Protein AF-A0A662Q0R6-F1 (afdb_monomer_lite)

Foldseek 3Di:
DQDPVLLVLLLVVCVVPPPDDLVRSCVVVVHDSVSSVVSQVVCVVVVNDDPPPDPDDDDD

Structure (mmCIF, N/CA/C/O backbone):
data_AF-A0A662Q0R6-F1
#
_entry.id   AF-A0A662Q0R6-F1
#
loop_
_atom_site.group_PDB
_atom_site.id
_atom_site.type_symbol
_atom_site.label_atom_id
_atom_site.label_alt_id
_atom_site.label_comp_id
_atom_site.label_asym_id
_atom_site.label_entity_id
_atom_site.label_seq_id
_atom_site.pdbx_PDB_ins_code
_atom_site.Cartn_x
_atom_site.Cartn_y
_atom_site.Cartn_z
_atom_site.occupancy
_atom_site.B_iso_or_equiv
_atom_site.auth_seq_id
_atom_site.auth_comp_id
_atom_site.auth_asym_id
_atom_site.auth_atom_id
_atom_site.pdbx_PDB_model_num
ATOM 1 N N . MET A 1 1 ? 13.054 0.771 -6.667 1.00 57.72 1 MET A N 1
ATOM 2 C CA . MET A 1 1 ? 12.684 2.084 -6.095 1.00 57.72 1 MET A CA 1
ATOM 3 C C . MET A 1 1 ? 11.219 2.306 -6.434 1.00 57.72 1 MET A C 1
ATOM 5 O O . MET A 1 1 ? 10.903 2.370 -7.617 1.00 57.72 1 MET A O 1
ATOM 9 N N . VAL A 1 2 ? 10.320 2.301 -5.446 1.00 68.56 2 VAL A N 1
ATOM 10 C CA . VAL A 1 2 ? 8.883 2.492 -5.704 1.00 68.56 2 VAL A CA 1
ATOM 11 C C . VAL A 1 2 ? 8.660 3.928 -6.178 1.00 68.56 2 VAL A C 1
ATOM 13 O O . VAL A 1 2 ? 9.111 4.877 -5.539 1.00 68.56 2 VAL A O 1
ATOM 16 N N . SER A 1 3 ? 7.997 4.098 -7.322 1.00 79.94 3 SER A N 1
ATOM 17 C CA . SER A 1 3 ? 7.721 5.429 -7.869 1.00 79.94 3 SER A CA 1
ATOM 18 C C . SER A 1 3 ? 6.689 6.161 -7.007 1.00 79.94 3 SER A C 1
ATOM 20 O O . SER A 1 3 ? 5.713 5.558 -6.564 1.00 79.94 3 SER A O 1
ATOM 22 N N . GLN A 1 4 ? 6.834 7.482 -6.835 1.00 81.69 4 GLN A N 1
ATOM 23 C CA . GLN A 1 4 ? 5.848 8.304 -6.106 1.00 81.69 4 GLN A CA 1
ATOM 24 C C . GLN A 1 4 ? 4.421 8.132 -6.654 1.00 81.69 4 GLN A C 1
ATOM 26 O O . GLN A 1 4 ? 3.452 8.136 -5.900 1.00 81.69 4 GLN A O 1
ATOM 31 N N . ARG A 1 5 ? 4.295 7.898 -7.967 1.00 85.75 5 ARG A N 1
ATOM 32 C CA . ARG A 1 5 ? 3.021 7.584 -8.624 1.00 85.75 5 ARG A CA 1
ATOM 33 C C . ARG A 1 5 ? 2.375 6.309 -8.072 1.00 85.75 5 ARG A C 1
ATOM 35 O O . ARG A 1 5 ? 1.175 6.305 -7.829 1.00 85.75 5 ARG A O 1
ATOM 42 N N . THR A 1 6 ? 3.158 5.259 -7.835 1.00 85.19 6 THR A N 1
ATOM 43 C CA . THR A 1 6 ? 2.686 3.986 -7.272 1.00 85.19 6 THR A CA 1
ATOM 44 C C . THR A 1 6 ? 2.181 4.179 -5.845 1.00 85.19 6 THR A C 1
ATOM 46 O O . THR A 1 6 ? 1.072 3.7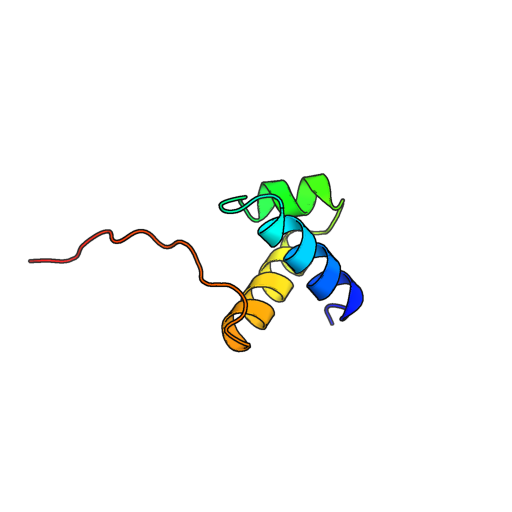52 -5.539 1.00 85.19 6 THR A O 1
ATOM 49 N N . LYS A 1 7 ? 2.926 4.918 -5.007 1.00 86.75 7 LYS A N 1
ATOM 50 C CA . LYS A 1 7 ? 2.476 5.297 -3.655 1.00 86.75 7 L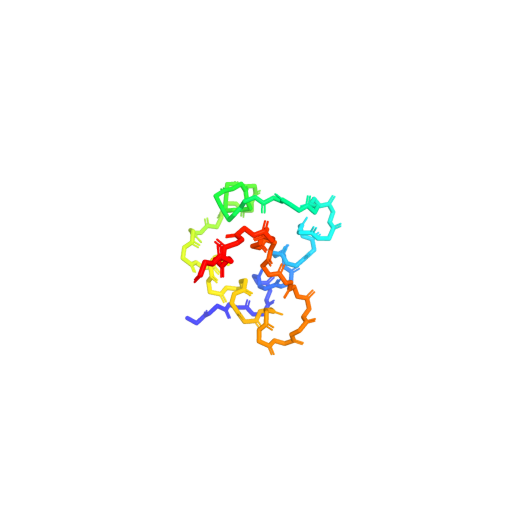YS A CA 1
ATOM 51 C C . LYS A 1 7 ? 1.133 6.026 -3.684 1.00 86.75 7 LYS A C 1
ATOM 53 O O . LYS A 1 7 ? 0.222 5.657 -2.955 1.00 86.75 7 LYS A O 1
ATOM 58 N N . GLN A 1 8 ? 0.990 7.025 -4.556 1.00 88.75 8 GLN A N 1
ATOM 59 C CA . GLN A 1 8 ? -0.250 7.795 -4.696 1.00 88.75 8 GLN A CA 1
ATOM 60 C C . GLN A 1 8 ? -1.425 6.938 -5.188 1.00 88.75 8 GLN A C 1
ATOM 62 O O . GLN A 1 8 ? -2.555 7.131 -4.744 1.00 88.75 8 GLN A O 1
ATOM 67 N N . MET A 1 9 ? -1.187 5.981 -6.090 1.00 88.75 9 MET A N 1
ATOM 68 C CA . MET A 1 9 ? -2.228 5.054 -6.550 1.00 88.75 9 MET A CA 1
ATOM 69 C C . MET A 1 9 ? -2.686 4.116 -5.431 1.00 88.75 9 MET A C 1
ATOM 71 O O . MET A 1 9 ? -3.889 3.965 -5.229 1.00 88.75 9 MET A O 1
ATOM 75 N N . VAL A 1 10 ? -1.739 3.544 -4.683 1.00 88.25 10 VAL A N 1
ATOM 76 C CA . VAL A 1 10 ? -2.012 2.683 -3.524 1.00 88.25 10 VAL A CA 1
ATOM 77 C C . VAL A 1 10 ? -2.774 3.459 -2.448 1.00 88.25 10 VAL A C 1
ATOM 79 O O . VAL A 1 10 ? -3.834 3.015 -2.019 1.00 88.25 10 VAL A O 1
ATOM 82 N N . LEU A 1 11 ? -2.316 4.663 -2.093 1.00 87.50 11 LEU A N 1
ATOM 83 C CA . LEU A 1 11 ? -2.984 5.528 -1.119 1.00 87.50 11 LEU A CA 1
ATOM 84 C C . LEU A 1 11 ? -4.426 5.859 -1.534 1.00 87.50 11 LEU A C 1
ATOM 86 O O . LEU A 1 11 ? -5.353 5.673 -0.751 1.00 87.50 11 LEU A O 1
ATOM 90 N N . ASN A 1 12 ? -4.637 6.292 -2.781 1.00 90.44 12 ASN A N 1
ATOM 91 C CA . ASN A 1 12 ? -5.978 6.595 -3.292 1.00 90.44 12 ASN A CA 1
ATOM 92 C C . ASN A 1 12 ? -6.901 5.371 -3.292 1.00 90.44 12 ASN A C 1
ATOM 94 O O . ASN A 1 12 ? -8.107 5.515 -3.084 1.00 90.44 12 ASN A O 1
ATOM 98 N N . TYR A 1 13 ? -6.358 4.179 -3.543 1.00 90.06 13 TYR A N 1
ATOM 99 C CA . TYR A 1 13 ? -7.130 2.944 -3.495 1.00 90.06 13 TYR A CA 1
ATOM 100 C C . TYR A 1 13 ? -7.559 2.614 -2.062 1.00 90.06 13 TYR A C 1
ATOM 102 O O . TYR A 1 13 ? -8.737 2.365 -1.829 1.00 90.06 13 TYR A O 1
ATOM 110 N N . ILE A 1 14 ? -6.640 2.694 -1.095 1.00 86.56 14 ILE A N 1
ATOM 111 C CA . ILE A 1 14 ? -6.916 2.434 0.329 1.00 86.56 14 ILE A CA 1
ATOM 112 C C . ILE A 1 14 ? -7.948 3.420 0.883 1.00 86.56 14 ILE A C 1
ATOM 114 O O . ILE A 1 14 ? -8.842 3.016 1.618 1.00 86.56 14 ILE A O 1
ATOM 118 N N . ILE A 1 15 ? -7.876 4.698 0.492 1.00 86.56 15 ILE A N 1
ATOM 119 C CA . ILE A 1 15 ? -8.862 5.716 0.893 1.00 86.56 15 ILE A CA 1
ATOM 120 C C . ILE A 1 15 ? -10.273 5.348 0.408 1.00 86.56 15 ILE A C 1
ATOM 122 O O . ILE A 1 15 ? -11.248 5.555 1.127 1.00 86.56 15 ILE A O 1
ATOM 126 N N . LYS A 1 16 ? -10.397 4.800 -0.807 1.00 89.12 16 LYS A N 1
ATOM 127 C CA . LYS A 1 16 ? -11.686 4.365 -1.373 1.00 89.12 16 LYS A CA 1
ATOM 128 C C . LYS A 1 16 ? -12.151 3.014 -0.830 1.00 89.12 16 LYS A C 1
ATOM 130 O O . LYS A 1 16 ? -13.353 2.769 -0.776 1.00 89.12 16 LYS A O 1
ATOM 135 N N . HIS A 1 17 ? -11.212 2.155 -0.444 1.00 86.69 17 HIS A N 1
ATOM 136 C CA . HIS A 1 17 ? -11.454 0.792 0.018 1.00 86.69 17 HIS A CA 1
ATOM 137 C C . HIS A 1 17 ? -10.710 0.533 1.340 1.00 86.69 17 HIS A C 1
ATOM 139 O O . HIS A 1 17 ? -9.714 -0.206 1.358 1.00 86.69 17 HIS A O 1
ATOM 145 N N . PRO A 1 18 ? -11.164 1.140 2.454 1.00 81.44 18 PRO A N 1
ATOM 146 C CA . PRO A 1 18 ? -10.523 0.962 3.750 1.00 81.44 18 PRO A CA 1
ATOM 147 C C . PRO A 1 18 ? -10.591 -0.508 4.183 1.00 81.44 18 PRO A C 1
ATOM 149 O O . PRO A 1 18 ? -11.632 -1.149 4.060 1.00 81.44 18 PRO A O 1
ATOM 152 N N . GLY A 1 19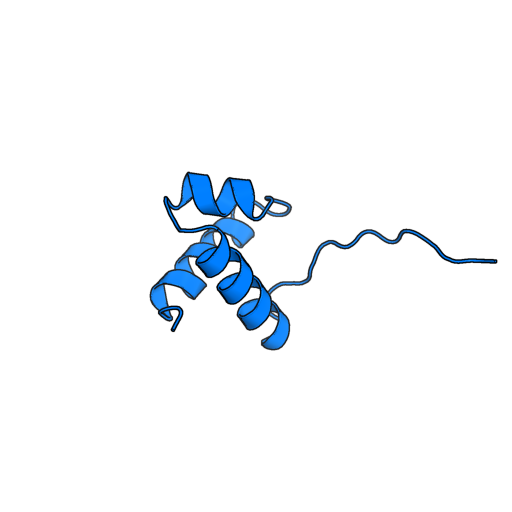 ? -9.475 -1.043 4.685 1.00 80.94 19 GLY A N 1
ATOM 153 C CA . GLY A 1 19 ? -9.371 -2.444 5.114 1.00 80.94 19 GLY A CA 1
ATOM 154 C C . GLY A 1 19 ? -9.052 -3.450 4.002 1.00 80.94 19 GLY A C 1
ATOM 155 O O . GLY A 1 19 ? -9.054 -4.647 4.270 1.00 80.94 19 GLY A O 1
ATOM 156 N N . SER A 1 20 ? -8.760 -2.989 2.780 1.00 86.25 20 SER A N 1
ATOM 157 C CA . SER A 1 20 ? -8.269 -3.867 1.708 1.00 86.25 20 SER A CA 1
ATOM 158 C C . SER A 1 20 ? -6.928 -4.496 2.072 1.00 86.25 20 SER A C 1
ATOM 160 O O . SER A 1 20 ? -6.034 -3.817 2.581 1.00 86.25 20 SER A O 1
ATOM 162 N N . SER A 1 21 ? -6.762 -5.770 1.730 1.00 86.31 21 SER A N 1
ATOM 163 C CA . SER A 1 21 ? -5.488 -6.473 1.882 1.00 86.31 21 SER A CA 1
ATOM 164 C C . SER A 1 21 ? -4.492 -6.041 0.803 1.00 86.31 21 SER A C 1
ATOM 166 O O . SER A 1 21 ? -4.872 -5.698 -0.319 1.00 86.31 21 SER A O 1
ATOM 168 N N . ASP A 1 22 ? -3.200 -6.135 1.096 1.00 86.75 22 ASP A N 1
ATOM 169 C CA . ASP A 1 22 ? -2.104 -5.928 0.139 1.00 86.75 22 ASP A CA 1
ATOM 170 C C . ASP A 1 22 ? -2.274 -6.738 -1.163 1.00 86.75 22 ASP A C 1
ATOM 172 O O . ASP A 1 22 ? -2.065 -6.210 -2.256 1.00 86.75 22 ASP A O 1
ATOM 176 N N . VAL A 1 23 ? -2.749 -7.984 -1.069 1.00 88.56 23 VAL A N 1
ATOM 177 C CA . VAL A 1 23 ? -3.070 -8.844 -2.221 1.00 88.56 23 VAL A CA 1
ATOM 178 C C . VAL A 1 23 ? -4.193 -8.260 -3.085 1.00 88.56 23 VAL A C 1
ATOM 180 O O . VAL A 1 23 ? -4.130 -8.330 -4.314 1.00 88.56 23 VAL A O 1
ATOM 183 N N . GLU A 1 24 ? -5.237 -7.704 -2.468 1.00 88.75 24 GLU A N 1
ATOM 184 C CA . GLU A 1 24 ? -6.375 -7.117 -3.186 1.00 88.75 24 GLU A CA 1
ATOM 185 C C . GLU A 1 24 ? -5.954 -5.841 -3.905 1.00 88.75 24 GLU A C 1
ATOM 187 O O . GLU A 1 24 ? -6.275 -5.661 -5.078 1.00 88.75 24 GLU A O 1
ATOM 192 N N . ILE A 1 25 ? -5.159 -5.005 -3.235 1.00 89.62 25 ILE A N 1
ATOM 193 C CA . ILE A 1 25 ? -4.590 -3.782 -3.801 1.00 89.62 25 ILE A CA 1
ATOM 194 C C . ILE A 1 25 ? -3.673 -4.123 -4.984 1.00 89.62 25 ILE A C 1
ATOM 196 O O . ILE A 1 25 ? -3.788 -3.517 -6.050 1.00 89.62 25 ILE A O 1
ATOM 200 N N . ALA A 1 26 ? -2.799 -5.122 -4.831 1.00 91.06 26 ALA A N 1
ATOM 201 C CA . ALA A 1 26 ? -1.899 -5.580 -5.888 1.00 91.06 26 ALA A CA 1
ATOM 202 C C . ALA A 1 26 ? -2.668 -6.078 -7.118 1.00 91.06 26 ALA A C 1
ATOM 204 O O . ALA A 1 26 ? -2.359 -5.681 -8.241 1.00 91.06 26 ALA A O 1
ATOM 205 N N . LYS A 1 27 ? -3.720 -6.881 -6.915 1.00 91.88 27 LYS A N 1
ATOM 206 C CA . LYS A 1 27 ? -4.583 -7.356 -8.006 1.00 91.88 27 LYS A CA 1
ATOM 207 C C . LYS A 1 27 ? -5.359 -6.220 -8.668 1.00 91.88 27 LYS A C 1
ATOM 209 O O . LYS A 1 27 ? -5.401 -6.156 -9.892 1.00 91.88 27 LYS A O 1
ATOM 214 N N . ALA A 1 28 ? -5.951 -5.323 -7.883 1.00 91.19 28 ALA A N 1
ATOM 215 C CA . ALA A 1 28 ? -6.774 -4.232 -8.396 1.00 91.19 28 ALA A CA 1
ATOM 216 C C . ALA A 1 28 ? -5.961 -3.195 -9.180 1.00 91.19 28 ALA A C 1
ATOM 218 O O . ALA A 1 28 ? -6.428 -2.671 -10.190 1.00 91.19 28 ALA A O 1
ATOM 219 N N . LEU A 1 29 ? -4.734 -2.914 -8.736 1.00 88.38 29 LEU A N 1
ATOM 220 C CA . LEU A 1 29 ? -3.830 -1.973 -9.396 1.00 88.38 29 LEU A CA 1
ATOM 221 C C . LEU A 1 29 ? -2.909 -2.642 -10.427 1.00 88.38 29 LEU A C 1
ATOM 223 O O . LEU A 1 29 ? -2.138 -1.943 -11.083 1.00 88.38 29 LEU A O 1
ATOM 227 N N . ASN A 1 30 ? -2.997 -3.969 -10.584 1.00 91.00 30 ASN A N 1
ATOM 228 C CA . ASN A 1 30 ? -2.094 -4.786 -11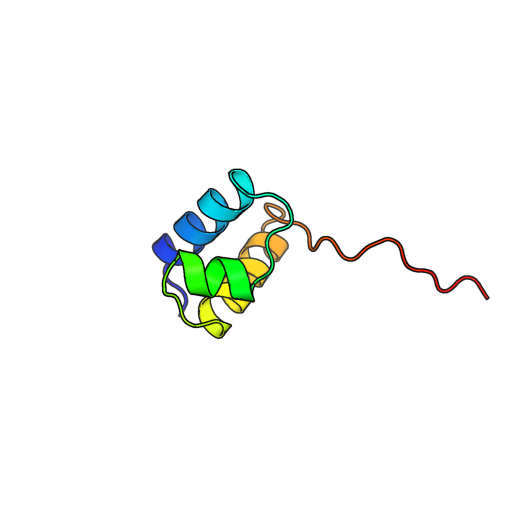.396 1.00 91.00 30 ASN A CA 1
ATOM 229 C C . ASN A 1 30 ? -0.611 -4.483 -11.102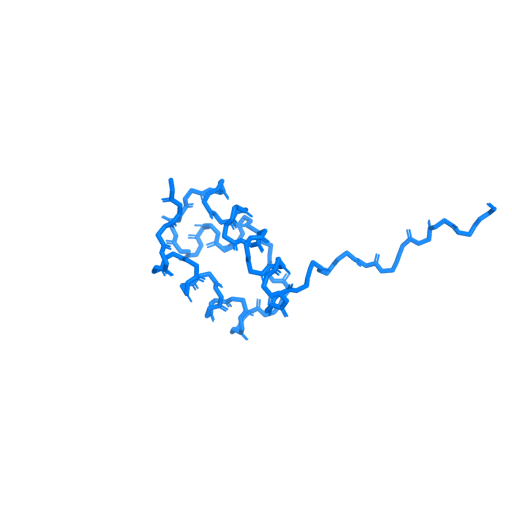 1.00 91.00 30 ASN A C 1
ATOM 231 O O . ASN A 1 30 ? 0.203 -4.272 -12.003 1.00 91.00 30 ASN A O 1
ATOM 235 N N . LEU A 1 31 ? -0.288 -4.394 -9.811 1.00 88.38 31 LEU A N 1
ATOM 236 C CA . LEU A 1 31 ? 1.046 -4.116 -9.295 1.00 88.38 31 LEU A CA 1
ATOM 237 C C . LEU A 1 31 ? 1.658 -5.379 -8.702 1.00 88.38 31 LEU A C 1
ATOM 239 O O . LEU A 1 31 ? 0.959 -6.283 -8.242 1.00 88.38 31 LEU A O 1
ATOM 243 N N . HIS A 1 32 ? 2.987 -5.417 -8.662 1.00 89.62 32 HIS A N 1
ATOM 244 C CA . HIS A 1 32 ? 3.677 -6.473 -7.945 1.00 89.62 32 HIS A CA 1
ATOM 245 C C . HIS A 1 32 ? 3.425 -6.325 -6.441 1.00 89.62 32 HIS A C 1
ATOM 247 O O . HIS A 1 32 ? 3.504 -5.221 -5.900 1.00 89.62 32 HIS A O 1
ATOM 253 N N . ILE A 1 33 ? 3.164 -7.437 -5.751 1.00 88.06 33 ILE A N 1
ATOM 254 C CA . ILE A 1 33 ? 2.830 -7.412 -4.321 1.00 88.06 33 ILE A CA 1
ATOM 255 C C . ILE A 1 33 ? 3.920 -6.725 -3.490 1.00 88.06 33 ILE A C 1
ATOM 257 O O . ILE A 1 33 ? 3.608 -5.893 -2.653 1.00 88.06 33 ILE A O 1
ATOM 261 N N . LEU A 1 34 ? 5.196 -6.960 -3.819 1.00 88.12 34 LEU A N 1
ATOM 262 C CA . LEU A 1 34 ? 6.327 -6.294 -3.161 1.00 88.12 34 LEU A CA 1
ATOM 263 C C . LEU A 1 34 ? 6.295 -4.766 -3.305 1.00 88.12 34 LEU A C 1
ATOM 265 O O . LEU A 1 34 ? 6.623 -4.069 -2.350 1.00 88.12 34 LEU A O 1
ATOM 269 N N . ASP A 1 35 ? 5.887 -4.234 -4.461 1.00 88.69 35 ASP A N 1
ATOM 270 C CA . ASP A 1 35 ? 5.789 -2.782 -4.647 1.00 88.69 35 ASP A CA 1
ATOM 271 C C . ASP A 1 35 ? 4.663 -2.193 -3.798 1.00 88.69 35 ASP A C 1
ATOM 273 O O . ASP A 1 35 ? 4.804 -1.092 -3.268 1.00 88.69 35 ASP A O 1
ATOM 277 N N . VAL A 1 36 ? 3.564 -2.935 -3.638 1.00 88.56 36 VAL A N 1
ATOM 278 C CA . VAL A 1 36 ? 2.451 -2.554 -2.763 1.00 88.56 36 VAL A CA 1
ATOM 279 C C . VAL A 1 36 ? 2.872 -2.610 -1.298 1.00 88.56 36 VAL A C 1
ATOM 281 O O . VAL A 1 36 ? 2.643 -1.642 -0.581 1.00 88.56 36 VAL A O 1
ATOM 284 N N . THR A 1 37 ? 3.548 -3.675 -0.864 1.00 88.50 37 THR A N 1
ATOM 285 C CA . THR A 1 37 ? 4.064 -3.806 0.506 1.00 88.50 37 THR A CA 1
ATOM 286 C C . THR A 1 37 ? 5.046 -2.685 0.844 1.00 88.50 37 THR A C 1
ATOM 288 O O . THR A 1 37 ? 4.919 -2.048 1.885 1.00 88.50 37 THR A O 1
ATOM 291 N N . VAL A 1 38 ? 5.995 -2.380 -0.048 1.00 89.19 38 VAL A N 1
ATOM 292 C CA . VAL A 1 38 ? 6.947 -1.277 0.161 1.00 89.19 38 VAL A CA 1
ATOM 293 C C . VAL A 1 38 ? 6.234 0.078 0.138 1.00 89.19 38 VAL A C 1
ATOM 295 O O . VAL A 1 38 ? 6.556 0.949 0.941 1.00 89.19 38 VAL A O 1
ATOM 298 N N . ALA A 1 39 ? 5.252 0.279 -0.748 1.00 88.00 39 ALA A N 1
ATOM 299 C CA . ALA A 1 39 ? 4.459 1.507 -0.767 1.00 88.00 39 ALA A CA 1
ATOM 300 C C . ALA A 1 39 ? 3.672 1.707 0.536 1.00 88.00 39 ALA A C 1
ATOM 302 O O . ALA A 1 39 ? 3.649 2.821 1.049 1.00 88.00 39 ALA A O 1
ATOM 303 N N . LEU A 1 40 ? 3.058 0.645 1.064 1.00 85.88 40 LEU A N 1
ATOM 304 C CA . LEU A 1 40 ? 2.346 0.650 2.342 1.00 85.88 40 LEU A CA 1
ATOM 305 C C . LEU A 1 40 ? 3.279 1.002 3.501 1.00 85.88 40 LEU A C 1
ATOM 307 O O . LEU A 1 40 ? 2.952 1.902 4.266 1.00 85.88 40 LEU A O 1
ATOM 311 N N . LEU A 1 41 ? 4.457 0.372 3.567 1.00 87.06 41 LEU A N 1
ATOM 312 C CA . LEU A 1 41 ? 5.464 0.654 4.594 1.00 87.06 41 LEU A CA 1
ATOM 313 C C . LEU A 1 41 ? 5.881 2.134 4.579 1.00 87.06 41 LEU A C 1
ATOM 315 O O . LEU A 1 41 ? 5.879 2.795 5.609 1.00 87.06 41 LEU A O 1
ATOM 319 N N . LEU A 1 42 ? 6.156 2.687 3.393 1.00 87.44 42 LEU A N 1
ATOM 320 C CA . LEU A 1 42 ? 6.526 4.098 3.245 1.00 87.44 42 LEU A CA 1
ATOM 321 C C . LEU A 1 42 ? 5.388 5.053 3.635 1.00 87.44 42 LEU A C 1
ATOM 323 O O . LEU A 1 42 ? 5.649 6.131 4.158 1.00 87.44 42 LEU A O 1
ATOM 327 N N . LEU A 1 43 ? 4.134 4.694 3.344 1.00 85.38 43 LEU A N 1
ATOM 328 C CA . LEU A 1 43 ? 2.962 5.486 3.736 1.00 85.38 43 LEU A CA 1
ATOM 329 C C . LEU A 1 43 ? 2.700 5.415 5.248 1.00 85.38 43 LEU A C 1
ATOM 331 O O . LEU A 1 43 ? 2.173 6.371 5.819 1.00 85.38 43 LEU A O 1
ATOM 335 N N . GLU A 1 44 ? 3.061 4.304 5.888 1.00 86.00 44 GLU A N 1
ATOM 336 C CA . GLU A 1 44 ? 3.024 4.140 7.341 1.00 86.00 44 GLU A CA 1
ATOM 337 C C . GLU A 1 44 ? 4.122 4.951 8.033 1.00 86.00 44 GLU A C 1
ATOM 339 O O . GLU A 1 44 ? 3.833 5.658 8.997 1.00 86.00 44 GLU A O 1
ATOM 344 N N . GLU A 1 45 ? 5.346 4.948 7.497 1.00 85.00 45 GLU A N 1
ATOM 345 C CA . GLU A 1 45 ? 6.432 5.814 7.976 1.00 85.00 45 GLU A CA 1
ATOM 346 C C . GLU A 1 45 ? 6.076 7.309 7.874 1.00 85.00 45 GLU A C 1
ATOM 348 O O . GLU A 1 45 ? 6.473 8.107 8.722 1.00 85.00 45 GLU A O 1
ATOM 353 N N . GLU A 1 46 ? 5.286 7.697 6.869 1.00 83.81 46 GLU A N 1
ATOM 354 C CA . GLU A 1 46 ? 4.754 9.059 6.717 1.00 83.81 46 GLU A CA 1
ATOM 355 C C . GLU A 1 46 ? 3.539 9.354 7.618 1.00 83.81 46 GLU A C 1
ATOM 357 O O . GLU A 1 46 ? 3.091 10.500 7.689 1.00 83.81 46 GLU A O 1
ATOM 362 N N . GLY A 1 47 ? 2.982 8.346 8.296 1.00 81.75 47 GLY A N 1
ATOM 363 C CA . GLY A 1 47 ? 1.797 8.475 9.148 1.00 81.75 47 GLY A CA 1
ATOM 364 C C . GLY A 1 47 ? 0.477 8.654 8.386 1.00 81.75 47 GLY A C 1
ATOM 365 O O . GLY A 1 47 ? -0.514 9.084 8.975 1.00 81.75 47 GLY A O 1
ATOM 366 N N . LEU A 1 48 ? 0.446 8.347 7.084 1.00 78.38 48 LEU A N 1
ATOM 367 C CA . LEU A 1 48 ? -0.741 8.474 6.225 1.00 78.38 48 LEU A CA 1
ATOM 368 C C . LEU A 1 48 ? -1.636 7.233 6.258 1.00 78.38 48 LEU A C 1
ATOM 370 O O . LEU A 1 48 ? -2.843 7.330 6.040 1.00 78.38 48 LEU A O 1
ATOM 374 N N . VAL A 1 49 ? -1.046 6.066 6.504 1.00 74.56 49 VAL A N 1
ATOM 375 C CA . VAL A 1 49 ? -1.742 4.782 6.608 1.00 74.56 49 VAL A CA 1
ATOM 376 C C . VAL A 1 49 ? -1.300 4.120 7.906 1.00 74.56 49 VAL A C 1
ATOM 378 O O . VAL A 1 49 ? -0.151 4.244 8.307 1.00 74.56 49 VAL A O 1
ATOM 381 N N . LYS A 1 50 ? -2.213 3.432 8.585 1.00 70.81 50 LYS A N 1
ATOM 382 C CA . LYS A 1 50 ? -1.891 2.636 9.768 1.00 70.81 50 LYS A CA 1
ATOM 383 C C . LYS A 1 50 ? -2.225 1.192 9.445 1.00 70.81 50 LYS A C 1
ATOM 385 O O . LYS A 1 50 ? -3.334 0.940 8.968 1.00 70.81 50 LYS A O 1
ATOM 390 N N . GLU A 1 51 ? -1.302 0.260 9.683 1.00 64.94 51 GLU A N 1
ATOM 391 C CA . GLU A 1 51 ? -1.659 -1.154 9.624 1.00 64.94 51 GLU A CA 1
ATOM 392 C C . GLU A 1 51 ? -2.852 -1.378 10.559 1.00 64.94 51 GLU A C 1
ATOM 394 O O . GLU A 1 51 ? -2.786 -1.101 11.760 1.00 64.94 51 GLU A O 1
ATOM 399 N N . ALA A 1 52 ? -3.952 -1.899 10.019 1.00 58.38 52 ALA A N 1
ATOM 400 C CA . ALA A 1 52 ? -5.055 -2.409 10.820 1.00 58.38 52 ALA A CA 1
ATOM 401 C C . ALA A 1 52 ? -4.641 -3.747 11.459 1.00 58.38 52 ALA A C 1
ATOM 403 O O . ALA A 1 52 ? -5.308 -4.765 11.300 1.00 58.38 52 ALA A O 1
ATOM 404 N N . LYS A 1 53 ? -3.507 -3.778 12.170 1.00 52.09 53 LYS A N 1
ATOM 405 C CA . LYS A 1 53 ? -3.236 -4.843 13.129 1.00 52.09 53 LYS A CA 1
ATOM 406 C C . LYS A 1 53 ? -4.236 -4.650 14.250 1.00 52.09 53 LYS A C 1
ATOM 408 O O . LYS A 1 53 ? -4.124 -3.718 15.043 1.00 52.09 53 LYS A O 1
ATOM 413 N N . GLY A 1 54 ? -5.254 -5.502 14.244 1.00 44.69 54 GLY A N 1
ATOM 414 C CA . GLY A 1 54 ? -6.224 -5.568 15.317 1.00 44.69 54 GLY A CA 1
ATOM 415 C C . GLY A 1 54 ? -5.524 -5.596 16.671 1.00 44.69 54 GLY A C 1
ATOM 416 O O . GLY A 1 54 ? -4.513 -6.274 16.866 1.00 44.69 54 GLY A O 1
ATOM 417 N N . GLU A 1 55 ? -6.105 -4.866 17.614 1.00 44.72 55 GLU A N 1
ATOM 418 C CA . GLU A 1 55 ? -6.053 -5.227 19.020 1.00 44.72 55 GLU A CA 1
ATOM 419 C C . GLU A 1 55 ? -6.278 -6.739 19.157 1.00 44.72 55 GLU A C 1
ATOM 421 O O . GLU A 1 55 ? -7.362 -7.264 18.914 1.00 44.72 55 GLU A O 1
ATOM 426 N N . GLY A 1 56 ? -5.203 -7.440 19.508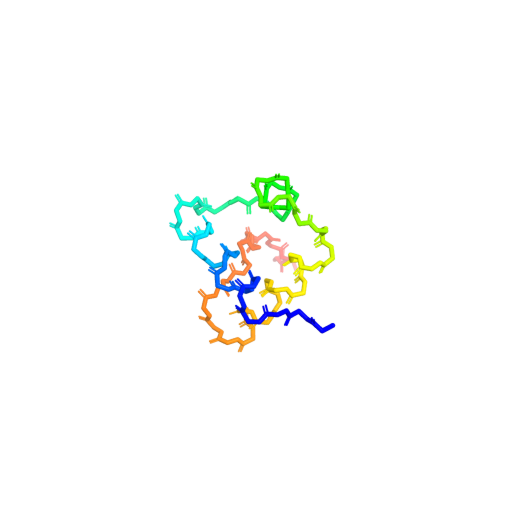 1.00 46.59 56 GLY A N 1
ATOM 427 C CA . GLY A 1 56 ? -5.145 -8.890 19.620 1.00 46.59 56 GLY A CA 1
ATOM 428 C C . GLY A 1 56 ? -4.078 -9.313 20.624 1.00 46.59 56 GLY A C 1
ATOM 429 O O . GLY A 1 56 ? -3.148 -10.016 20.263 1.00 46.59 56 GLY A O 1
ATOM 430 N N . ARG A 1 57 ? -4.218 -8.808 21.861 1.00 47.62 57 ARG A N 1
ATOM 431 C CA . ARG A 1 57 ? -3.725 -9.318 23.160 1.00 47.62 57 ARG A CA 1
ATOM 432 C C . ARG A 1 57 ? -2.403 -10.105 23.201 1.00 47.62 57 ARG A C 1
ATOM 434 O O . ARG A 1 57 ? -2.345 -11.262 22.803 1.00 47.62 57 ARG A O 1
ATOM 441 N N . GLN A 1 58 ? -1.500 -9.612 24.049 1.00 49.56 58 GLN A N 1
ATOM 442 C CA . GLN A 1 58 ? -0.967 -10.459 25.118 1.00 49.56 58 GLN A CA 1
ATOM 443 C C . GLN A 1 58 ? -1.135 -9.735 26.460 1.00 49.56 58 GLN A C 1
ATOM 445 O O . GLN A 1 58 ? -0.264 -9.022 26.942 1.00 49.56 58 GLN A O 1
ATOM 450 N N . THR A 1 59 ? -2.333 -9.875 27.029 1.00 49.53 59 THR A N 1
ATOM 451 C CA . THR A 1 59 ? -2.501 -9.899 28.481 1.00 49.53 59 THR A CA 1
ATOM 452 C C . THR A 1 59 ? -2.242 -11.338 28.906 1.00 49.53 59 THR A C 1
ATOM 454 O O . THR A 1 59 ? -3.059 -12.193 28.570 1.00 49.53 59 THR A O 1
ATOM 457 N N . CYS A 1 60 ? -1.121 -11.582 29.574 1.00 46.47 60 CYS A N 1
ATOM 458 C CA . CYS A 1 60 ? -0.906 -12.607 30.596 1.00 46.47 60 CYS A CA 1
ATOM 459 C C . CYS A 1 60 ? 0.377 -12.232 31.335 1.00 46.47 60 CYS A C 1
ATOM 461 O O . CYS A 1 60 ? 1.406 -12.072 30.643 1.00 46.47 60 CYS A O 1
#

Sequence (60 aa):
MVSQRTKQMVLNYIIKHPGSSDVEIAKALNLHILDVTVALLLLEEEGLVKEAKGEGRQTC

pLDDT: mean 79.64, std 14.44, range [44.69, 91.88]

Radius of gyration: 12.48 Å; chains: 1; bounding box: 24×22×42 Å

Secondary structure (DSSP, 8-state):
---HHHHHHHHHHHHHSTT--HHHHHHHHT--HHHHHHHHHHHHHTTS------------